Protein AF-A0A0S4LMV2-F1 (afdb_monomer_lite)

Sequence (63 aa):
MPSKAVLKEKEWYSEDPEEFTSDEDKNSELSDLLSGAWNDLSIVEIRRIEIGSSKGWRVTYRQ

Foldseek 3Di:
DPDPFDKDKDKDKDPDQVVPPDPPPVVVVVVCCCVVVPVPKAWDDKDWDDDPPIIIIMTIITD

Radius of gyration: 13.15 Å; chains: 1; bounding box: 31×16×44 Å

Secondary structure (DSSP, 8-state):
----PPEEEEEEEES-TTTT--HHHHHHHHHHHHHHH-TT-EEEEEEEEEETTEEEEEEEEE-

Organism: NCBI:txid1742972

pLDDT: mean 71.88, std 9.39, range [46.03, 85.31]

Structure (mmCIF, N/CA/C/O backbone):
data_AF-A0A0S4LMV2-F1
#
_entry.id   AF-A0A0S4LMV2-F1
#
loop_
_atom_site.group_PDB
_atom_site.id
_atom_site.type_symbol
_atom_site.label_atom_id
_atom_site.label_alt_id
_atom_site.label_comp_id
_atom_site.label_asym_id
_atom_site.label_entity_id
_atom_site.label_seq_id
_atom_site.pdbx_PDB_ins_code
_atom_site.Cartn_x
_atom_site.Cartn_y
_atom_site.Cartn_z
_atom_site.occupancy
_atom_site.B_iso_or_equiv
_atom_site.auth_seq_id
_atom_site.auth_comp_id
_atom_site.auth_asym_id
_atom_site.auth_atom_id
_atom_site.pdbx_PDB_model_num
ATOM 1 N N . MET A 1 1 ? -11.089 -2.104 28.981 1.00 46.03 1 MET A N 1
ATOM 2 C CA . MET A 1 1 ? -9.859 -1.466 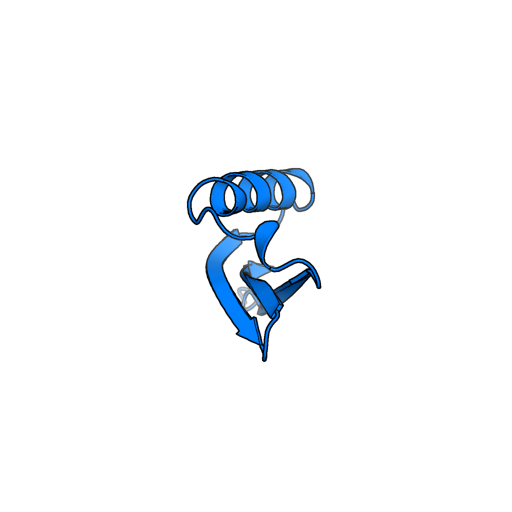28.461 1.00 46.03 1 MET A CA 1
ATOM 3 C C . MET A 1 1 ? -9.996 -1.431 26.950 1.00 46.03 1 MET A C 1
ATOM 5 O O . MET A 1 1 ? -10.302 -2.490 26.414 1.00 46.03 1 MET A O 1
ATOM 9 N N . PRO A 1 2 ? -9.873 -0.283 26.263 1.00 49.88 2 PRO A N 1
ATOM 10 C CA . PRO A 1 2 ? -9.873 -0.298 24.806 1.00 49.88 2 PRO A CA 1
ATOM 11 C C . PRO A 1 2 ? -8.614 -1.043 24.351 1.00 49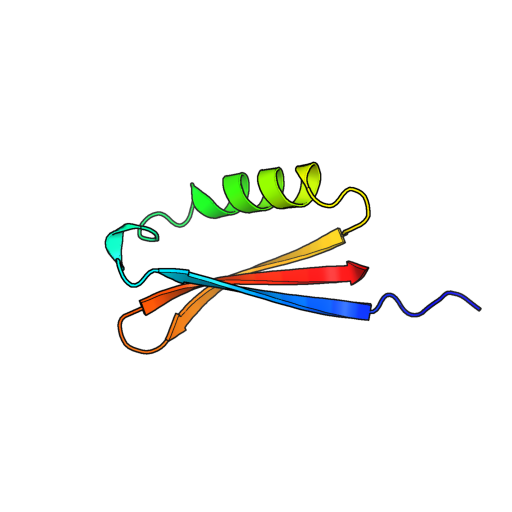.88 2 PRO A C 1
ATOM 13 O O . PRO A 1 2 ? -7.508 -0.725 24.793 1.00 49.88 2 PRO A O 1
ATOM 16 N N . SER A 1 3 ? -8.789 -2.085 23.541 1.00 58.28 3 SER A N 1
ATOM 17 C CA . SER A 1 3 ? -7.689 -2.762 22.862 1.00 58.28 3 SER A CA 1
ATOM 18 C C . SER A 1 3 ? -6.898 -1.708 22.091 1.00 58.28 3 SER A C 1
ATOM 20 O O . SER A 1 3 ? -7.467 -0.961 21.296 1.00 58.28 3 SER A O 1
ATOM 22 N N . LYS A 1 4 ? -5.595 -1.585 22.368 1.00 60.53 4 LYS A N 1
ATOM 23 C CA . LYS A 1 4 ? -4.716 -0.739 21.556 1.00 60.53 4 LYS A CA 1
ATOM 24 C C . LYS A 1 4 ? -4.762 -1.305 20.140 1.00 60.53 4 LYS A C 1
ATOM 26 O O . LYS A 1 4 ? -4.230 -2.389 19.927 1.00 60.53 4 LYS A O 1
ATOM 31 N N . ALA A 1 5 ? -5.425 -0.603 19.225 1.00 66.69 5 ALA A N 1
ATOM 32 C CA . ALA A 1 5 ? -5.418 -0.955 17.813 1.00 66.69 5 ALA A CA 1
ATOM 33 C C . ALA A 1 5 ? -3.959 -1.110 17.366 1.00 66.69 5 ALA A C 1
ATOM 35 O O . ALA A 1 5 ? -3.144 -0.205 17.591 1.00 66.69 5 ALA A O 1
ATOM 36 N N . VAL A 1 6 ? -3.614 -2.277 16.827 1.00 78.19 6 VAL A N 1
ATOM 37 C CA . VAL A 1 6 ? -2.229 -2.584 16.468 1.00 78.19 6 VAL A CA 1
ATOM 38 C C . VAL A 1 6 ? -1.995 -2.038 15.070 1.00 78.19 6 VAL A C 1
ATOM 40 O O . VAL A 1 6 ? -2.721 -2.375 14.136 1.00 78.19 6 VAL A O 1
ATOM 43 N N . LEU A 1 7 ? -0.986 -1.178 14.926 1.00 82.25 7 LEU A N 1
ATOM 44 C CA . LEU A 1 7 ? -0.533 -0.743 13.609 1.00 82.25 7 LEU A CA 1
ATOM 45 C C . LEU A 1 7 ? 0.177 -1.909 12.922 1.00 82.25 7 LEU A C 1
ATOM 47 O O . LEU A 1 7 ? 1.094 -2.507 13.488 1.00 82.25 7 LEU A O 1
ATOM 51 N N . LYS A 1 8 ? -0.260 -2.222 11.706 1.00 83.75 8 LYS A N 1
ATOM 52 C CA . LYS A 1 8 ? 0.343 -3.217 10.824 1.00 83.75 8 LYS A CA 1
ATOM 53 C C . LYS A 1 8 ? 0.791 -2.543 9.536 1.00 83.75 8 LYS A C 1
ATOM 55 O O . LYS A 1 8 ? 0.148 -1.609 9.062 1.00 83.75 8 LYS A O 1
ATOM 60 N N . GLU A 1 9 ? 1.876 -3.054 8.972 1.00 85.31 9 GLU A N 1
ATOM 61 C CA . GLU A 1 9 ? 2.399 -2.633 7.675 1.00 85.31 9 GLU A CA 1
ATOM 62 C C . GLU A 1 9 ? 2.327 -3.809 6.701 1.00 85.31 9 GLU A C 1
ATOM 64 O O . GLU A 1 9 ? 2.528 -4.966 7.083 1.00 85.31 9 GLU A O 1
ATOM 69 N N . LYS A 1 10 ? 2.026 -3.520 5.437 1.00 82.44 10 LYS A N 1
ATOM 70 C CA . LYS A 1 10 ? 2.146 -4.481 4.344 1.00 82.44 10 LYS A CA 1
ATOM 71 C C . LYS A 1 10 ? 2.765 -3.807 3.132 1.00 82.44 10 LYS A C 1
ATOM 73 O O . LYS A 1 10 ? 2.486 -2.642 2.853 1.00 82.44 10 LYS A O 1
ATOM 78 N N . GLU A 1 11 ? 3.618 -4.551 2.446 1.00 81.81 11 GLU A N 1
ATOM 79 C CA . GLU A 1 11 ? 4.411 -4.072 1.323 1.00 81.81 11 GLU A CA 1
ATOM 80 C C . GLU A 1 11 ? 4.097 -4.893 0.079 1.00 81.81 11 GLU A C 1
ATOM 82 O O . GLU A 1 11 ? 3.896 -6.108 0.157 1.00 81.81 11 GLU A O 1
ATOM 87 N N . TRP A 1 12 ? 4.069 -4.215 -1.062 1.00 78.75 12 TRP A N 1
ATOM 88 C CA . TRP A 1 12 ? 3.954 -4.819 -2.379 1.00 78.75 12 TRP A CA 1
ATOM 89 C C . TRP A 1 12 ? 5.046 -4.264 -3.275 1.00 78.75 12 TRP A C 1
ATOM 91 O O . TRP A 1 12 ? 5.292 -3.057 -3.290 1.00 78.75 12 TRP A O 1
ATOM 101 N N . TYR A 1 13 ? 5.668 -5.162 -4.029 1.00 70.56 13 TYR A N 1
ATOM 102 C CA . TYR A 1 13 ? 6.747 -4.861 -4.956 1.00 70.56 13 TYR A CA 1
ATOM 103 C C . TYR A 1 13 ? 6.460 -5.513 -6.294 1.00 70.56 13 TYR A C 1
ATOM 105 O O . TYR A 1 13 ? 5.793 -6.545 -6.362 1.00 70.56 13 TYR A O 1
ATOM 113 N N . SER A 1 14 ? 7.030 -4.917 -7.326 1.00 65.62 14 SER A N 1
ATOM 114 C CA . SER A 1 14 ? 7.083 -5.452 -8.671 1.00 65.62 14 SER A CA 1
ATOM 115 C C . SER A 1 14 ? 8.519 -5.329 -9.130 1.00 65.62 14 SER A C 1
ATOM 117 O O . SER A 1 14 ? 9.223 -4.359 -8.823 1.00 65.62 14 SER A O 1
ATOM 119 N N . GLU A 1 15 ? 8.958 -6.366 -9.824 1.00 65.12 15 GLU A N 1
ATOM 120 C CA . GLU A 1 15 ? 10.232 -6.369 -10.526 1.00 65.12 15 GLU A CA 1
ATOM 121 C C . GLU A 1 15 ? 10.161 -5.490 -11.782 1.00 65.12 15 GLU A C 1
ATOM 123 O O . GLU A 1 15 ? 11.205 -5.071 -12.278 1.00 65.12 15 GLU A O 1
ATOM 128 N N . ASP A 1 16 ? 8.949 -5.163 -12.247 1.00 67.44 16 ASP A N 1
ATOM 129 C CA . ASP A 1 16 ? 8.706 -4.218 -13.326 1.00 67.44 16 ASP A CA 1
ATOM 130 C C . ASP A 1 16 ? 8.497 -2.792 -12.765 1.00 67.44 16 ASP A C 1
ATOM 132 O O . ASP A 1 16 ? 7.455 -2.484 -12.174 1.00 67.44 16 ASP A O 1
ATOM 136 N N . PRO A 1 17 ? 9.477 -1.883 -12.926 1.00 61.50 17 PRO A N 1
ATOM 137 C CA . PRO A 1 17 ? 9.366 -0.512 -12.444 1.00 61.50 17 PRO A CA 1
ATOM 138 C C . PRO A 1 17 ? 8.305 0.302 -13.196 1.00 61.50 17 PRO A C 1
ATOM 140 O O . PRO A 1 17 ? 7.919 1.363 -12.695 1.00 61.50 17 PRO A O 1
ATOM 143 N N . GLU A 1 18 ? 7.835 -0.160 -14.363 1.00 67.88 18 GLU A N 1
ATOM 144 C CA . GLU A 1 18 ? 6.777 0.503 -15.127 1.00 67.88 18 GLU A CA 1
ATOM 145 C C . GLU A 1 18 ? 5.383 0.265 -14.528 1.00 67.88 18 GLU A C 1
ATOM 147 O O . GLU A 1 18 ? 4.515 1.134 -14.646 1.00 67.88 18 GLU A O 1
ATOM 152 N N . GLU A 1 19 ? 5.202 -0.829 -13.773 1.00 63.78 19 GLU A N 1
ATOM 153 C CA . GLU A 1 19 ? 3.934 -1.203 -13.122 1.00 63.78 19 GLU A CA 1
ATOM 154 C C . GLU A 1 19 ? 3.489 -0.179 -12.058 1.00 63.78 19 GLU A C 1
ATOM 156 O O . GLU A 1 19 ? 2.301 -0.023 -11.768 1.00 63.78 19 GLU A O 1
ATOM 161 N N . PHE A 1 20 ? 4.441 0.576 -11.500 1.00 61.69 20 PHE A N 1
ATOM 162 C CA . PHE A 1 20 ? 4.201 1.611 -10.490 1.00 61.69 20 PHE A CA 1
ATOM 163 C C . PHE A 1 20 ? 4.711 2.981 -10.926 1.00 61.69 20 PHE A C 1
ATOM 165 O O . PHE A 1 20 ? 5.336 3.705 -10.152 1.00 61.69 20 PHE A O 1
ATOM 172 N N . THR A 1 21 ? 4.473 3.360 -12.177 1.00 57.00 21 THR A N 1
ATOM 173 C CA . THR A 1 21 ? 4.875 4.678 -12.692 1.00 57.00 21 THR A CA 1
ATOM 174 C C . THR A 1 21 ? 3.899 5.793 -12.310 1.00 57.00 21 THR A C 1
ATOM 176 O O . THR A 1 21 ? 4.356 6.849 -11.880 1.00 57.00 21 THR A O 1
ATOM 179 N N . SER A 1 22 ? 2.583 5.546 -12.291 1.00 61.38 22 SER A N 1
ATOM 180 C CA . SER A 1 22 ? 1.533 6.553 -12.000 1.00 61.38 22 SER A CA 1
ATOM 181 C C . SER A 1 22 ? 1.124 6.613 -10.516 1.00 61.38 22 SER A C 1
ATOM 183 O O . SER A 1 22 ? 0.669 5.614 -9.950 1.00 61.38 22 SER A O 1
ATOM 185 N N . ASP A 1 23 ? 1.379 7.745 -9.841 1.00 62.59 23 ASP A N 1
ATOM 186 C CA . ASP A 1 23 ? 1.064 7.957 -8.409 1.00 62.59 23 ASP A CA 1
ATOM 187 C C . ASP A 1 23 ? -0.451 7.859 -8.135 1.00 62.59 23 ASP A C 1
ATOM 189 O O . ASP A 1 23 ? -0.858 7.479 -7.036 1.00 62.59 23 ASP A O 1
ATOM 193 N N . GLU A 1 24 ? -1.278 8.179 -9.133 1.00 60.62 24 GLU A N 1
ATOM 194 C CA . GLU A 1 24 ? -2.730 8.321 -8.992 1.00 60.62 24 GLU A CA 1
ATOM 195 C C . GLU A 1 24 ? -3.486 6.985 -9.067 1.00 60.62 24 GLU A C 1
ATOM 197 O O . GLU A 1 24 ? -4.425 6.779 -8.298 1.00 60.62 24 GLU A O 1
ATOM 202 N N . ASP A 1 25 ? -3.059 6.038 -9.909 1.00 59.56 25 ASP A N 1
ATOM 203 C CA . ASP A 1 25 ? -3.862 4.833 -10.184 1.00 59.56 25 ASP A CA 1
ATOM 204 C C . ASP A 1 25 ? -3.847 3.814 -9.036 1.00 59.56 25 ASP A C 1
ATOM 206 O O . ASP A 1 25 ? -4.856 3.181 -8.719 1.00 59.56 25 ASP A O 1
ATOM 210 N N . LYS A 1 26 ? -2.711 3.673 -8.348 1.00 65.25 26 LYS A N 1
ATOM 211 C CA . LYS A 1 26 ? -2.539 2.609 -7.346 1.00 65.25 26 LYS A CA 1
ATOM 212 C C . LYS A 1 26 ? -3.068 2.975 -5.967 1.00 65.25 26 LYS A C 1
ATOM 214 O O . LYS A 1 26 ? -3.443 2.074 -5.226 1.00 65.25 26 LYS A O 1
ATOM 219 N N . ASN A 1 27 ? -3.146 4.259 -5.615 1.00 65.06 27 ASN A N 1
ATOM 220 C CA . ASN A 1 27 ? -3.703 4.667 -4.322 1.00 65.06 27 ASN A CA 1
ATOM 221 C C . ASN A 1 27 ? -5.200 4.350 -4.224 1.00 65.06 27 ASN A C 1
ATOM 223 O O . ASN A 1 27 ? -5.643 3.840 -3.192 1.00 65.06 27 ASN A O 1
ATOM 227 N N . SER A 1 28 ? -5.962 4.607 -5.293 1.00 65.88 28 SER A N 1
ATOM 228 C CA . SER A 1 28 ? -7.384 4.252 -5.348 1.00 65.88 28 SER A CA 1
ATOM 229 C C . SER A 1 28 ? -7.565 2.740 -5.436 1.00 65.88 28 SER A C 1
ATOM 231 O O . SER A 1 28 ? -8.315 2.182 -4.645 1.00 65.88 28 SER A O 1
ATOM 233 N N . GLU A 1 29 ? -6.813 2.057 -6.310 1.00 69.25 29 GLU A N 1
ATOM 234 C CA . GLU A 1 29 ? -6.911 0.600 -6.469 1.00 69.25 29 GLU A CA 1
ATOM 235 C C . GLU A 1 29 ? -6.555 -0.150 -5.173 1.00 69.25 29 GLU A C 1
ATOM 237 O O . GLU A 1 29 ? -7.267 -1.066 -4.77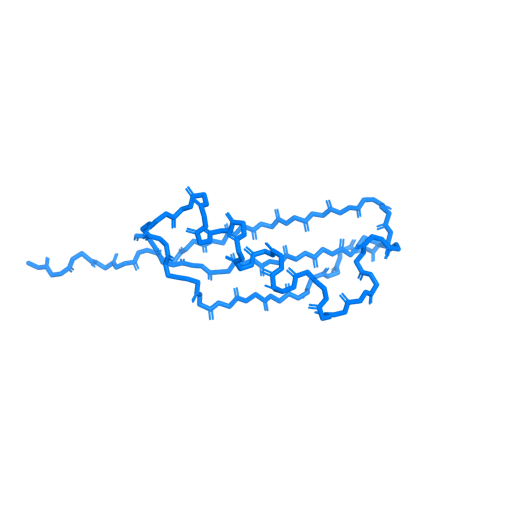0 1.00 69.25 29 GLU A O 1
ATOM 242 N N . LEU A 1 30 ? -5.489 0.255 -4.472 1.00 69.25 30 LEU A N 1
ATOM 243 C CA . LEU A 1 30 ? -5.118 -0.329 -3.181 1.00 69.25 30 LEU A CA 1
ATOM 244 C C . LEU A 1 30 ? -6.144 0.005 -2.103 1.00 69.25 30 LEU A C 1
ATOM 246 O O . LEU A 1 30 ? -6.473 -0.869 -1.306 1.00 69.25 30 LEU A O 1
ATOM 250 N N . SER A 1 31 ? -6.664 1.232 -2.070 1.00 69.38 31 SER A N 1
ATOM 251 C CA . SER A 1 31 ? -7.717 1.590 -1.116 1.00 69.38 31 SER A CA 1
ATOM 252 C C . SER A 1 31 ? -8.962 0.732 -1.331 1.00 69.38 31 SER A C 1
ATOM 254 O O . SER A 1 31 ? -9.446 0.140 -0.373 1.00 69.38 31 SER A O 1
ATOM 256 N N . ASP A 1 32 ? -9.414 0.566 -2.575 1.00 72.44 32 ASP A N 1
ATOM 257 C CA . ASP A 1 32 ? -10.584 -0.247 -2.918 1.00 72.44 32 ASP A CA 1
ATOM 258 C C . ASP A 1 32 ? -10.358 -1.735 -2.625 1.00 72.44 32 ASP A C 1
ATOM 260 O O . ASP A 1 32 ? -11.215 -2.398 -2.037 1.00 72.44 32 ASP A O 1
ATOM 264 N N . LEU A 1 33 ? -9.186 -2.271 -2.977 1.00 68.06 33 LEU A N 1
ATOM 265 C CA . LEU A 1 33 ? -8.842 -3.674 -2.748 1.00 68.06 33 LEU A CA 1
ATOM 266 C C . LEU A 1 33 ? -8.724 -3.979 -1.251 1.00 68.06 33 LEU A C 1
ATOM 268 O O . LEU A 1 33 ? -9.162 -5.038 -0.803 1.00 68.06 33 LEU A O 1
ATOM 272 N N . LEU A 1 34 ? -8.188 -3.049 -0.458 1.00 67.62 34 LEU A N 1
ATOM 273 C CA . LEU A 1 34 ? -8.071 -3.209 0.990 1.00 67.62 34 LEU A CA 1
ATOM 274 C C . LEU A 1 34 ? -9.404 -2.972 1.700 1.00 67.62 34 LEU A C 1
ATOM 276 O O . LEU A 1 34 ? -9.741 -3.746 2.587 1.00 67.62 34 LEU A O 1
ATOM 280 N N . SER A 1 35 ? -10.197 -1.979 1.295 1.00 65.88 35 SER A N 1
ATOM 281 C CA . SER A 1 35 ? -11.550 -1.779 1.826 1.00 65.88 35 SER A CA 1
ATOM 282 C C . SER A 1 35 ? -12.482 -2.944 1.477 1.00 65.88 35 SER A C 1
ATOM 284 O O . SER A 1 35 ? -13.290 -3.346 2.309 1.00 65.88 35 SER A O 1
ATOM 286 N N . GLY A 1 36 ? -12.346 -3.529 0.284 1.00 67.25 36 GLY A N 1
ATOM 287 C CA . GLY A 1 36 ? -13.141 -4.676 -0.154 1.00 67.25 36 GLY A CA 1
ATOM 288 C C . GLY A 1 36 ? -12.705 -6.003 0.471 1.00 67.25 36 GLY A C 1
ATOM 289 O O . GLY A 1 36 ? -13.548 -6.795 0.893 1.00 67.25 36 GLY A O 1
ATOM 290 N N . ALA A 1 37 ? -11.397 -6.263 0.556 1.00 64.69 37 ALA A N 1
ATOM 291 C CA . ALA A 1 37 ? -10.884 -7.500 1.142 1.00 64.69 37 ALA A CA 1
ATOM 292 C C . ALA A 1 37 ? -10.961 -7.488 2.672 1.00 64.69 37 ALA A C 1
ATOM 294 O O . ALA A 1 37 ? -11.155 -8.537 3.290 1.00 64.69 37 ALA A O 1
ATOM 295 N N . TRP A 1 38 ? -10.778 -6.322 3.293 1.00 64.38 38 TRP A N 1
ATOM 296 C CA . TRP A 1 38 ? -10.503 -6.201 4.715 1.00 64.38 38 TRP A CA 1
ATOM 297 C C . TRP A 1 38 ? -11.471 -5.212 5.388 1.00 64.38 38 TRP A C 1
ATOM 299 O O . TRP A 1 38 ? -11.096 -4.107 5.769 1.00 64.38 38 TRP A O 1
ATOM 309 N N . ASN A 1 39 ? -12.722 -5.655 5.578 1.00 65.50 39 ASN A N 1
ATOM 310 C CA . ASN A 1 39 ? -13.820 -4.886 6.198 1.00 65.50 39 ASN A CA 1
ATOM 311 C C . ASN A 1 39 ? -13.498 -4.270 7.582 1.00 65.50 39 ASN A C 1
ATOM 313 O O . ASN A 1 39 ? -14.169 -3.328 7.989 1.00 65.50 39 ASN A O 1
ATOM 317 N N . ASP A 1 40 ? -12.479 -4.767 8.292 1.00 69.56 40 ASP A N 1
ATOM 318 C CA . ASP A 1 40 ? -12.106 -4.316 9.643 1.00 69.56 40 ASP A CA 1
ATOM 319 C C . ASP A 1 40 ? -10.814 -3.483 9.697 1.00 69.56 40 ASP A C 1
ATOM 321 O O . ASP A 1 40 ? -10.271 -3.253 10.779 1.00 69.56 40 ASP A O 1
ATOM 325 N N . LEU A 1 41 ? -10.277 -3.039 8.555 1.00 74.25 41 LEU A N 1
ATOM 326 C CA . LEU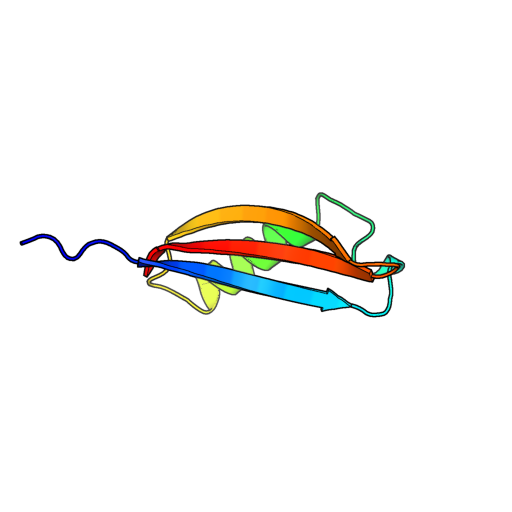 A 1 41 ? -9.014 -2.302 8.541 1.00 74.25 41 LEU A CA 1
ATOM 327 C C . LEU A 1 41 ? -9.197 -0.821 8.263 1.00 74.25 41 LEU A C 1
ATOM 329 O O . LEU A 1 41 ? -9.742 -0.403 7.245 1.00 74.25 41 LEU A O 1
ATOM 333 N N . SER A 1 42 ? -8.647 -0.010 9.161 1.00 77.88 42 SER A N 1
ATOM 334 C CA . SER A 1 42 ? -8.547 1.431 8.963 1.00 77.88 42 SER A CA 1
ATOM 335 C C . SER A 1 42 ? -7.183 1.749 8.363 1.00 77.88 42 SER A C 1
ATOM 337 O O . SER A 1 42 ? -6.169 1.703 9.067 1.00 77.88 42 SER A O 1
ATOM 339 N N . ILE A 1 43 ? -7.156 2.045 7.060 1.00 79.38 43 ILE A N 1
ATOM 340 C CA . ILE A 1 43 ? -5.951 2.523 6.375 1.00 79.38 43 ILE A CA 1
ATOM 341 C C . ILE A 1 43 ? -5.536 3.866 6.980 1.00 79.38 43 ILE A C 1
ATOM 343 O O . ILE A 1 43 ? -6.346 4.782 7.114 1.00 79.38 43 ILE A O 1
ATOM 347 N N . VAL A 1 44 ? -4.271 3.963 7.378 1.00 83.50 44 VAL A N 1
ATOM 348 C CA . VAL A 1 44 ? -3.670 5.163 7.971 1.00 83.50 44 VAL A CA 1
ATOM 349 C C . VAL A 1 44 ? -2.835 5.905 6.939 1.00 83.50 44 VAL A C 1
ATOM 351 O O . VAL A 1 44 ? -2.897 7.127 6.867 1.00 83.50 44 VAL A O 1
ATOM 354 N N . GLU A 1 45 ? -2.046 5.168 6.162 1.00 83.88 45 GLU A N 1
ATOM 355 C CA . GLU A 1 45 ? -1.110 5.731 5.195 1.00 83.88 45 GLU A CA 1
ATOM 356 C C . GLU A 1 45 ? -0.899 4.738 4.055 1.00 83.88 45 GLU A C 1
ATOM 358 O O . GLU A 1 45 ? -0.748 3.539 4.295 1.00 83.88 45 GLU A O 1
ATOM 363 N N . ILE A 1 46 ? -0.843 5.246 2.828 1.00 80.69 46 ILE A N 1
ATOM 364 C CA . ILE A 1 46 ? -0.328 4.528 1.666 1.00 80.69 46 ILE A CA 1
ATOM 365 C C . ILE A 1 46 ? 0.782 5.394 1.081 1.00 80.69 46 ILE A C 1
ATOM 367 O O . ILE A 1 46 ? 0.569 6.579 0.823 1.00 80.69 46 ILE A O 1
ATOM 371 N N . ARG A 1 47 ? 1.974 4.826 0.897 1.00 82.44 47 ARG A N 1
ATOM 372 C CA . ARG A 1 47 ? 3.122 5.550 0.343 1.00 82.44 47 ARG A CA 1
ATOM 373 C C . ARG A 1 47 ? 3.908 4.697 -0.633 1.00 82.44 47 ARG A C 1
ATOM 375 O O . ARG A 1 47 ? 3.993 3.477 -0.472 1.00 82.44 47 ARG A O 1
ATOM 382 N N . ARG A 1 48 ? 4.547 5.353 -1.597 1.00 81.00 48 ARG A N 1
ATOM 383 C CA . ARG A 1 48 ? 5.534 4.700 -2.453 1.00 81.00 48 ARG A CA 1
ATOM 384 C C . ARG A 1 48 ? 6.795 4.377 -1.674 1.00 81.00 48 ARG A C 1
ATOM 386 O O . ARG A 1 48 ? 7.235 5.147 -0.820 1.00 81.00 48 ARG A O 1
ATOM 393 N N . ILE A 1 49 ? 7.364 3.225 -1.987 1.00 82.12 49 ILE A N 1
ATOM 394 C CA . ILE A 1 49 ? 8.670 2.804 -1.500 1.00 82.12 49 ILE A CA 1
ATOM 395 C C . ILE A 1 49 ? 9.526 2.381 -2.689 1.00 82.12 49 ILE A C 1
ATOM 397 O O . ILE A 1 49 ? 9.036 1.773 -3.638 1.00 82.12 49 ILE A O 1
ATOM 401 N N . GLU A 1 50 ? 10.811 2.704 -2.622 1.00 82.00 50 GLU A N 1
ATOM 402 C CA . GLU A 1 50 ? 11.803 2.303 -3.614 1.00 82.00 50 GLU A CA 1
ATOM 403 C C . GLU A 1 50 ? 12.872 1.476 -2.904 1.00 82.00 50 GLU A C 1
ATOM 405 O O . GLU A 1 50 ? 13.423 1.899 -1.884 1.00 82.00 50 GLU A O 1
ATOM 410 N N . ILE A 1 51 ? 13.135 0.271 -3.409 1.00 73.44 51 ILE A N 1
ATOM 411 C CA . ILE A 1 51 ? 14.180 -0.615 -2.889 1.00 73.44 51 ILE A CA 1
ATOM 412 C C . ILE A 1 51 ? 15.042 -1.052 -4.068 1.00 73.44 51 ILE A C 1
ATOM 414 O O . ILE A 1 51 ? 14.635 -1.869 -4.890 1.00 73.44 51 ILE A O 1
ATOM 418 N N . GLY A 1 52 ? 16.247 -0.490 -4.161 1.00 79.38 52 GLY A N 1
ATOM 419 C CA . GLY A 1 52 ? 17.117 -0.707 -5.315 1.00 79.38 52 GLY A CA 1
ATOM 420 C C . GLY A 1 52 ? 16.487 -0.147 -6.592 1.00 79.38 52 GLY A C 1
ATOM 421 O O . GLY A 1 52 ? 16.165 1.034 -6.651 1.00 79.38 52 GLY A O 1
ATOM 422 N N . SER A 1 53 ? 16.320 -0.996 -7.607 1.00 74.62 53 SER A N 1
ATOM 423 C CA . SER A 1 53 ? 15.651 -0.645 -8.871 1.00 74.62 53 SER A CA 1
ATOM 424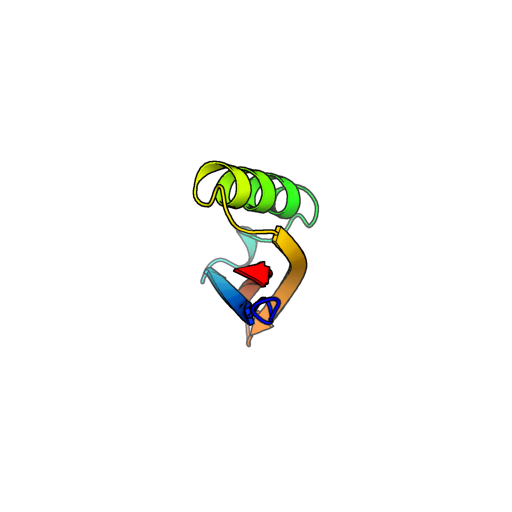 C C . SER A 1 53 ? 14.148 -0.937 -8.864 1.00 74.62 53 SER A C 1
ATOM 426 O O . SER A 1 53 ? 13.470 -0.649 -9.848 1.00 74.62 53 SER A O 1
ATOM 428 N N . SER A 1 54 ? 13.626 -1.509 -7.779 1.00 72.56 54 SER A N 1
ATOM 429 C CA . SER A 1 54 ? 12.220 -1.878 -7.663 1.00 72.56 54 SER A CA 1
ATOM 430 C C . SER A 1 54 ? 11.412 -0.741 -7.058 1.00 72.56 54 SER A C 1
ATOM 432 O O . SER A 1 54 ? 11.806 -0.131 -6.058 1.00 72.56 54 SER A O 1
ATOM 434 N N . LYS A 1 55 ? 10.241 -0.503 -7.646 1.00 78.12 55 LYS A N 1
ATOM 435 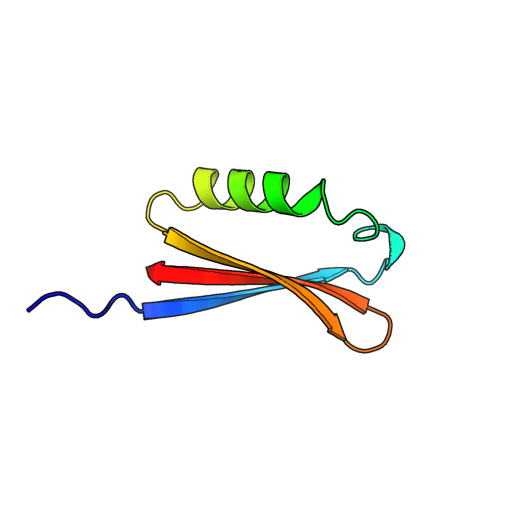C CA . LYS A 1 55 ? 9.214 0.379 -7.095 1.00 78.12 55 LYS A CA 1
ATOM 436 C C . LYS A 1 55 ? 8.133 -0.460 -6.428 1.00 78.12 55 LYS A C 1
ATOM 438 O O . LYS A 1 55 ? 7.909 -1.616 -6.786 1.00 78.12 55 LYS A O 1
ATOM 443 N N . GLY A 1 56 ? 7.478 0.118 -5.436 1.00 80.75 56 GLY A N 1
ATOM 444 C CA . GLY A 1 56 ? 6.439 -0.567 -4.692 1.00 80.75 56 GLY A CA 1
ATOM 445 C C . GLY A 1 56 ? 5.605 0.374 -3.844 1.00 80.75 56 GLY A C 1
ATOM 446 O O . GLY A 1 56 ? 5.789 1.594 -3.841 1.00 80.75 56 GLY A O 1
ATOM 447 N N . TRP A 1 57 ? 4.695 -0.226 -3.088 1.00 82.44 57 TRP A N 1
ATOM 448 C CA . TRP A 1 57 ? 3.789 0.473 -2.190 1.00 82.44 57 TRP A CA 1
ATOM 449 C C . TRP A 1 57 ? 3.844 -0.138 -0.802 1.00 82.44 57 TRP A C 1
ATOM 451 O O . TRP A 1 57 ? 3.864 -1.359 -0.638 1.00 82.44 57 TRP A O 1
ATOM 461 N N . ARG A 1 58 ? 3.828 0.728 0.206 1.00 84.06 58 ARG A N 1
ATOM 462 C CA . ARG A 1 58 ? 3.637 0.349 1.599 1.00 84.06 58 ARG A CA 1
ATOM 463 C C . ARG A 1 58 ? 2.328 0.921 2.095 1.00 84.06 58 ARG A C 1
ATOM 465 O O . ARG A 1 58 ? 2.075 2.113 1.931 1.00 84.06 58 ARG A O 1
ATOM 472 N N . VAL A 1 59 ? 1.545 0.074 2.749 1.00 84.06 59 VAL A N 1
ATOM 473 C CA . VAL A 1 59 ? 0.309 0.473 3.409 1.00 84.06 59 VAL A CA 1
ATOM 474 C C . VAL A 1 59 ? 0.413 0.207 4.898 1.00 84.06 59 VAL A C 1
ATOM 476 O O . VAL A 1 59 ? 0.725 -0.908 5.319 1.00 84.06 59 VAL A O 1
ATOM 479 N N . THR A 1 60 ? 0.104 1.231 5.679 1.00 84.81 60 THR A N 1
ATOM 480 C CA . THR A 1 60 ? 0.001 1.180 7.133 1.00 84.81 60 THR A CA 1
ATOM 481 C C . THR A 1 60 ? -1.470 1.228 7.513 1.00 84.81 60 THR A C 1
ATOM 483 O O . THR A 1 60 ? -2.202 2.111 7.064 1.00 84.81 60 THR A O 1
ATOM 486 N N . TYR A 1 61 ? -1.923 0.302 8.350 1.00 82.81 61 TYR A N 1
ATOM 487 C CA . TYR A 1 61 ? -3.327 0.194 8.744 1.00 82.81 61 TYR A CA 1
ATOM 488 C C . TYR A 1 61 ? -3.485 -0.263 10.196 1.00 82.81 61 TYR A C 1
ATOM 490 O O . TYR A 1 61 ? -2.549 -0.776 10.810 1.00 82.81 61 TYR A O 1
ATOM 498 N N . ARG A 1 62 ? -4.676 -0.062 10.764 1.00 82.06 62 ARG A N 1
ATOM 499 C CA . ARG A 1 62 ? -5.052 -0.532 12.106 1.00 82.06 62 ARG A CA 1
ATOM 500 C C . ARG A 1 62 ? -5.977 -1.742 12.009 1.00 82.06 62 ARG A C 1
ATOM 502 O O . ARG A 1 62 ? -6.904 -1.703 11.202 1.00 82.06 62 ARG A O 1
ATOM 509 N N . GLN A 1 63 ? -5.722 -2.750 12.846 1.00 74.00 63 GLN A N 1
ATOM 510 C CA . GLN A 1 63 ? -6.564 -3.931 13.086 1.00 74.00 63 GLN A CA 1
ATOM 511 C C . GLN A 1 63 ? -6.797 -4.128 14.587 1.00 74.00 63 GLN A C 1
ATOM 513 O O . GLN A 1 63 ? -5.908 -3.725 15.382 1.00 74.00 63 GLN A O 1
#